Protein AF-A0A6G1YX38-F1 (afdb_monomer)

Sequence (121 aa):
LGRGTLANRQQKLNGMLHKLIRLAEIFNIAVVITNQVQSSPDTFFGDPTKAAGGNILGHSSTYRIYLRKSGENRVAKMMDSPYHPYSDTRFTLNEKGTDDIEEEGSKKTRSNSKRLVDDED

Foldseek 3Di:
DDPVCLVVVLVVVLVVLVVVVVCCVVVVDDDDDDFDWDAQPPDPDDDRTDTPSPVSCVVSDQWDWDWDDDPQKIKTWTPHHPPDDTDIDIWGQDPVGIGRDPDPDDDDDPPDDDDDDDDDD

Secondary structure (DSSP, 8-state):
--GGGHHHHHHHHHHHHHHHHHHHHHHT--------EEE-TT--SS--EEETTHHHHHHH-S-EEEEEEETTEEEEEEEE-SSS-S-EEEEEEETTEEE----TT-----------S----

pLDDT: mean 82.44, std 17.89, range [35.0, 98.12]

Solvent-accessible surface area (backbone atoms only — not comparable to full-atom values): 8027 Å² total; per-residue (Å²): 137,65,75,87,52,47,63,64,51,50,52,55,49,49,59,51,50,55,51,52,52,51,47,26,66,75,67,72,47,92,84,86,84,89,80,60,71,42,80,42,87,88,48,89,73,77,82,38,66,39,72,60,74,55,66,62,55,58,73,75,44,70,65,41,73,48,76,44,82,54,85,86,33,33,35,43,28,42,75,44,47,93,86,56,73,81,45,75,48,70,31,31,71,55,99,92,39,82,42,76,62,84,69,92,70,88,77,80,83,83,78,84,88,82,82,89,85,90,82,89,131

Mean predicted aligned error: 10.59 Å

Structure (mmCIF, N/CA/C/O backbone):
data_AF-A0A6G1YX38-F1
#
_entry.id   AF-A0A6G1YX38-F1
#
loop_
_atom_site.group_PDB
_atom_site.id
_atom_site.type_symbol
_atom_site.label_atom_id
_atom_site.label_alt_id
_atom_site.label_comp_id
_atom_site.label_asym_id
_atom_site.label_entity_id
_atom_site.label_seq_id
_atom_site.pdbx_PDB_ins_code
_atom_site.Cartn_x
_atom_site.Cartn_y
_atom_site.Cartn_z
_atom_site.occupancy
_atom_site.B_iso_or_equiv
_atom_site.auth_seq_id
_atom_site.auth_comp_id
_atom_site.auth_asym_id
_atom_site.auth_atom_id
_atom_site.pdbx_PDB_model_num
ATOM 1 N N . LEU A 1 1 ? 13.717 15.829 -12.987 1.00 52.62 1 LEU A N 1
ATOM 2 C CA . LEU A 1 1 ? 13.808 16.115 -11.533 1.00 52.62 1 LEU A CA 1
ATOM 3 C C . LEU A 1 1 ? 14.784 15.125 -10.900 1.00 52.62 1 LEU A C 1
ATOM 5 O O . LEU A 1 1 ? 14.528 13.932 -10.974 1.00 52.62 1 LEU A O 1
ATOM 9 N N . GLY A 1 2 ? 15.921 15.597 -10.383 1.00 71.19 2 GLY A N 1
ATOM 10 C CA . GLY A 1 2 ? 17.037 14.747 -9.939 1.00 71.19 2 GLY A CA 1
ATOM 11 C C . GLY A 1 2 ? 16.967 14.274 -8.480 1.00 71.19 2 GLY A C 1
ATOM 12 O O . GLY A 1 2 ? 16.035 14.599 -7.747 1.00 71.19 2 GLY A O 1
ATOM 13 N N . ARG A 1 3 ? 18.006 13.545 -8.044 1.00 66.69 3 ARG A N 1
ATOM 14 C CA . ARG A 1 3 ? 18.167 13.014 -6.672 1.00 66.69 3 ARG A CA 1
ATOM 15 C C . ARG A 1 3 ? 18.094 14.094 -5.580 1.00 66.69 3 ARG A C 1
ATOM 17 O O . ARG A 1 3 ? 17.604 13.814 -4.493 1.00 66.69 3 ARG A O 1
ATOM 24 N N . GLY A 1 4 ? 18.503 15.330 -5.878 1.00 77.75 4 GLY A N 1
ATOM 25 C CA . GLY A 1 4 ? 18.529 16.439 -4.913 1.00 77.75 4 GLY A CA 1
ATOM 26 C C . GLY A 1 4 ? 17.163 16.847 -4.342 1.00 77.75 4 GLY A C 1
ATOM 27 O O . GLY A 1 4 ? 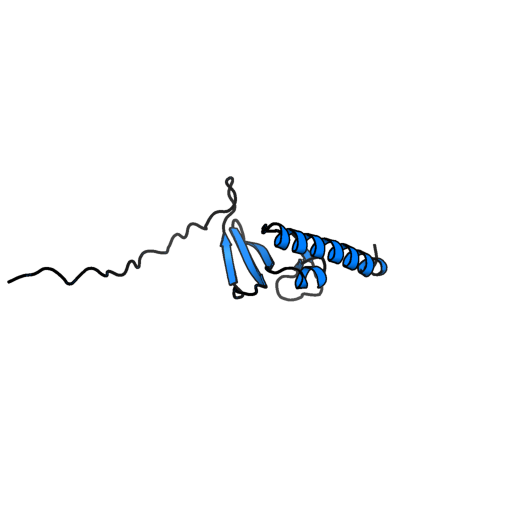17.104 17.384 -3.244 1.00 77.75 4 GLY A O 1
ATOM 28 N N . THR A 1 5 ? 16.050 16.549 -5.025 1.00 84.12 5 THR A N 1
ATOM 29 C CA . THR A 1 5 ? 14.695 16.835 -4.507 1.00 84.12 5 THR A CA 1
ATOM 30 C C . THR A 1 5 ? 14.041 15.633 -3.827 1.00 84.12 5 THR A C 1
ATOM 32 O O . THR A 1 5 ? 12.932 15.752 -3.299 1.00 84.12 5 THR A O 1
ATOM 35 N N . LEU A 1 6 ? 14.710 14.472 -3.811 1.00 83.75 6 LEU A N 1
ATOM 36 C CA . LEU A 1 6 ? 14.168 13.238 -3.245 1.00 83.75 6 LEU A CA 1
ATOM 37 C C . LEU A 1 6 ? 13.936 13.368 -1.740 1.00 83.75 6 LEU A C 1
ATOM 39 O O . LEU A 1 6 ? 12.878 12.968 -1.269 1.00 83.75 6 LEU A O 1
ATOM 43 N N . ALA A 1 7 ? 14.879 13.963 -1.005 1.00 86.56 7 ALA A N 1
ATOM 44 C CA . ALA A 1 7 ?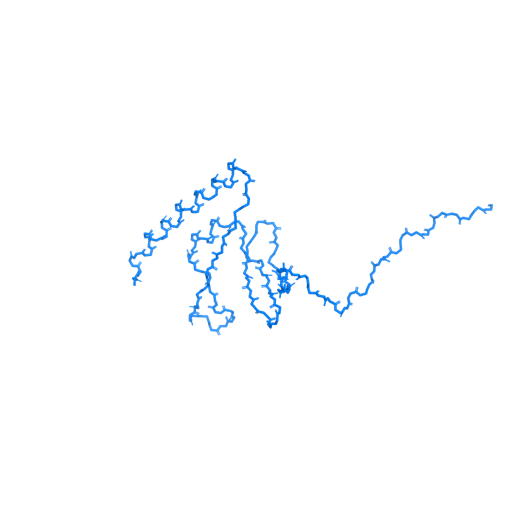 14.759 14.170 0.438 1.00 86.56 7 ALA A CA 1
ATOM 45 C C . ALA A 1 7 ? 13.532 15.027 0.790 1.00 86.56 7 ALA A C 1
ATOM 47 O O . ALA A 1 7 ? 12.692 14.601 1.578 1.00 86.56 7 ALA A O 1
ATOM 48 N N . ASN A 1 8 ? 13.358 16.173 0.123 1.00 90.38 8 ASN A N 1
ATOM 49 C CA . ASN A 1 8 ? 12.205 17.055 0.342 1.00 90.38 8 ASN A CA 1
ATOM 50 C C . ASN A 1 8 ? 10.875 16.369 -0.006 1.00 90.38 8 ASN A C 1
ATOM 52 O O . ASN A 1 8 ? 9.885 16.509 0.713 1.00 90.38 8 ASN A O 1
ATOM 56 N N . ARG A 1 9 ? 10.840 15.581 -1.089 1.00 89.56 9 ARG A N 1
ATOM 57 C CA . ARG A 1 9 ? 9.660 14.777 -1.444 1.00 89.56 9 ARG A CA 1
ATOM 58 C C . ARG A 1 9 ? 9.351 13.721 -0.386 1.00 89.56 9 ARG A C 1
ATOM 60 O O . ARG A 1 9 ? 8.193 13.562 -0.015 1.00 89.56 9 ARG A O 1
ATOM 67 N N . GLN A 1 10 ? 10.378 13.026 0.091 1.00 90.75 10 GLN A N 1
ATOM 68 C CA . GLN A 1 10 ? 10.280 12.004 1.127 1.00 90.75 10 GLN A CA 1
ATOM 69 C C . GLN A 1 10 ? 9.778 12.588 2.455 1.00 90.75 10 GLN A C 1
ATOM 71 O O . GLN A 1 10 ? 8.851 12.042 3.045 1.00 90.75 10 GLN A O 1
ATOM 76 N N . GLN A 1 11 ? 10.285 13.749 2.873 1.00 91.69 11 GLN A N 1
ATOM 77 C CA . GLN A 1 11 ? 9.795 14.455 4.062 1.00 91.69 11 GLN A CA 1
ATOM 78 C C . GLN A 1 11 ? 8.329 14.882 3.926 1.00 91.69 11 GLN A C 1
ATOM 80 O O . GLN A 1 11 ? 7.534 14.674 4.843 1.00 91.69 11 GLN A O 1
ATOM 85 N N . LYS A 1 12 ? 7.940 15.438 2.770 1.00 92.88 12 LYS A N 1
ATOM 86 C CA . LYS A 1 12 ? 6.548 15.839 2.521 1.00 92.88 12 LYS A CA 1
ATOM 87 C C . LYS A 1 12 ? 5.597 14.639 2.529 1.00 92.88 12 LYS A C 1
ATOM 89 O O . LYS A 1 12 ? 4.506 14.737 3.088 1.00 92.88 12 LYS A O 1
ATOM 94 N N . LEU A 1 13 ? 6.018 13.516 1.945 1.00 92.62 13 LEU A N 1
ATOM 95 C CA . LEU A 1 13 ? 5.277 12.256 1.994 1.00 92.62 13 LEU A CA 1
ATOM 96 C C . LEU A 1 13 ? 5.120 11.770 3.439 1.00 92.62 13 LEU A C 1
ATOM 98 O O . LEU A 1 13 ? 4.004 11.476 3.854 1.00 92.62 13 LEU A O 1
ATOM 102 N N . ASN A 1 14 ? 6.202 11.772 4.221 1.00 93.31 14 ASN A N 1
ATOM 103 C CA . ASN A 1 14 ? 6.168 11.358 5.623 1.00 93.31 14 ASN A CA 1
ATOM 104 C C . ASN A 1 14 ? 5.159 12.180 6.441 1.00 93.31 14 ASN A C 1
ATOM 106 O O . ASN A 1 14 ? 4.327 11.632 7.160 1.00 93.31 14 ASN A O 1
ATOM 110 N N . GLY A 1 15 ? 5.166 13.505 6.265 1.00 95.56 15 GLY A N 1
ATOM 111 C CA . GLY A 1 15 ? 4.208 14.389 6.931 1.00 95.56 15 GLY A CA 1
ATOM 112 C C . GLY A 1 15 ? 2.746 14.109 6.559 1.00 95.56 15 GLY A C 1
ATOM 113 O O . GLY A 1 15 ? 1.862 14.284 7.393 1.00 95.56 15 GLY A O 1
ATOM 114 N N . MET A 1 16 ? 2.470 13.661 5.331 1.00 95.25 16 MET A N 1
ATOM 115 C CA . MET A 1 16 ? 1.123 13.259 4.912 1.00 95.25 16 MET A CA 1
ATOM 116 C C . MET A 1 16 ? 0.710 11.926 5.544 1.00 95.25 16 MET A C 1
ATOM 118 O O . MET A 1 16 ? -0.393 11.828 6.076 1.00 95.25 16 MET A O 1
ATOM 122 N N . LEU A 1 17 ? 1.595 10.927 5.533 1.00 95.19 17 LEU A N 1
ATOM 123 C CA . LEU A 1 17 ? 1.318 9.601 6.092 1.00 95.19 17 LEU A CA 1
ATOM 124 C C . LEU A 1 17 ? 1.038 9.668 7.597 1.00 95.19 17 LEU A C 1
ATOM 126 O O . LEU A 1 17 ? 0.052 9.099 8.055 1.00 95.19 17 LEU A O 1
ATOM 130 N N . HIS A 1 18 ? 1.811 10.451 8.354 1.00 95.56 18 HIS A N 1
ATOM 131 C CA . HIS A 1 18 ? 1.543 10.652 9.782 1.00 95.56 18 HIS A CA 1
ATOM 132 C C . HIS A 1 18 ? 0.181 11.301 10.055 1.00 95.56 18 HIS A C 1
ATOM 134 O O . HIS A 1 18 ? -0.477 10.958 11.036 1.00 95.56 18 HIS A O 1
ATOM 140 N N . LYS A 1 19 ? -0.277 12.215 9.190 1.00 96.44 19 LYS A N 1
ATOM 141 C CA . LYS A 1 19 ? -1.627 12.786 9.308 1.00 96.44 19 LYS A CA 1
ATOM 142 C C . LYS A 1 19 ? -2.700 11.732 9.051 1.00 96.44 19 LYS A C 1
ATOM 144 O O . LYS A 1 19 ? -3.675 11.697 9.790 1.00 96.44 19 LYS A O 1
ATOM 149 N N . LEU A 1 20 ? -2.517 10.877 8.044 1.00 96.19 20 LEU A N 1
ATOM 150 C CA . LEU A 1 20 ? -3.456 9.793 7.739 1.00 96.19 20 LEU A CA 1
ATOM 151 C C . LEU A 1 20 ? -3.552 8.779 8.882 1.00 96.19 20 LEU A C 1
ATOM 153 O O . LEU A 1 20 ? -4.660 8.430 9.268 1.00 96.19 20 LEU A O 1
ATOM 157 N N . ILE A 1 21 ? -2.417 8.375 9.462 1.00 95.56 21 ILE A N 1
ATOM 158 C CA . ILE A 1 21 ? -2.381 7.482 10.632 1.00 95.56 21 ILE A CA 1
ATOM 159 C C . ILE A 1 21 ? -3.146 8.113 11.797 1.00 95.56 21 IL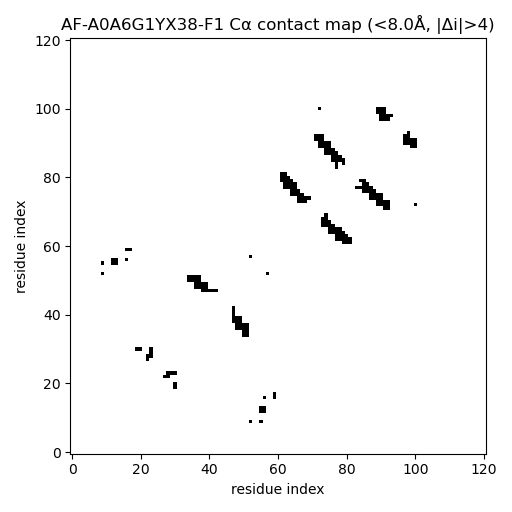E A C 1
ATOM 161 O O . ILE A 1 21 ? -4.052 7.499 12.349 1.00 95.56 21 ILE A O 1
ATOM 165 N N . ARG A 1 22 ? -2.866 9.384 12.104 1.00 96.56 22 ARG A N 1
ATOM 166 C CA . ARG A 1 22 ? -3.567 10.103 13.173 1.00 96.56 22 ARG A CA 1
ATOM 167 C C . ARG A 1 22 ? -5.078 10.193 12.932 1.00 96.56 22 ARG A C 1
ATOM 169 O O . ARG A 1 22 ? -5.849 10.085 13.877 1.00 96.56 22 ARG A O 1
ATOM 176 N N . LEU A 1 23 ? -5.515 10.411 11.690 1.00 96.81 23 LEU A N 1
ATOM 177 C CA . LEU A 1 23 ? -6.942 10.418 11.351 1.00 96.81 23 LEU A CA 1
ATOM 178 C C . LEU A 1 23 ? -7.570 9.030 11.521 1.00 96.81 23 LEU A C 1
ATOM 180 O O . LEU A 1 23 ? -8.664 8.936 12.073 1.00 96.81 23 LEU A O 1
ATOM 184 N N . ALA A 1 24 ? -6.875 7.976 11.086 1.00 96.56 24 ALA A N 1
ATOM 185 C CA . ALA A 1 24 ? -7.319 6.597 11.259 1.00 96.56 24 ALA A CA 1
ATOM 186 C C . ALA A 1 24 ? -7.524 6.256 12.741 1.00 96.56 24 ALA A C 1
ATOM 188 O O . ALA A 1 24 ? -8.559 5.703 13.094 1.00 96.56 24 ALA A O 1
ATOM 189 N N . GLU A 1 25 ? -6.587 6.656 13.605 1.00 95.69 25 GLU A N 1
ATOM 190 C CA . GLU A 1 25 ? -6.644 6.419 15.052 1.00 95.69 25 GLU A CA 1
ATOM 191 C C . GLU A 1 25 ? -7.744 7.234 15.747 1.00 95.69 25 GLU A C 1
ATOM 193 O O . GLU A 1 25 ? -8.495 6.688 16.550 1.00 95.69 25 GLU A O 1
ATOM 198 N N . ILE A 1 26 ? -7.872 8.530 15.437 1.00 98.12 26 ILE A N 1
ATOM 199 C CA . ILE A 1 26 ? -8.854 9.412 16.095 1.00 98.12 26 ILE A CA 1
ATOM 200 C C . ILE A 1 26 ? -10.286 9.027 15.728 1.00 98.12 26 ILE A C 1
ATOM 202 O O . ILE A 1 26 ? -11.165 9.027 16.587 1.00 98.12 26 ILE A O 1
ATOM 206 N N . PHE A 1 27 ? -10.533 8.745 14.450 1.00 97.62 27 PHE A N 1
ATOM 207 C CA . PHE A 1 27 ? -11.882 8.497 13.944 1.00 97.62 27 PHE A CA 1
ATOM 208 C C . PHE A 1 27 ? -12.212 7.010 13.809 1.00 97.62 27 PHE A C 1
ATOM 210 O O . PHE A 1 27 ? -13.330 6.680 13.422 1.00 97.62 27 PHE A O 1
ATOM 217 N N . ASN A 1 28 ? -11.265 6.123 14.129 1.00 96.44 28 ASN A N 1
ATOM 218 C CA . ASN A 1 28 ? -11.387 4.676 13.966 1.00 96.44 28 ASN A CA 1
ATOM 219 C C . ASN A 1 28 ? -11.847 4.278 12.549 1.00 96.44 28 ASN A C 1
ATOM 221 O O . ASN A 1 28 ? -12.800 3.520 12.367 1.00 96.44 28 ASN A O 1
ATOM 225 N N . ILE A 1 29 ? -11.187 4.841 11.533 1.00 96.81 29 ILE A N 1
ATOM 226 C CA . ILE A 1 29 ? -11.494 4.597 10.117 1.00 96.81 29 ILE A CA 1
ATOM 227 C C . ILE A 1 29 ? -10.390 3.793 9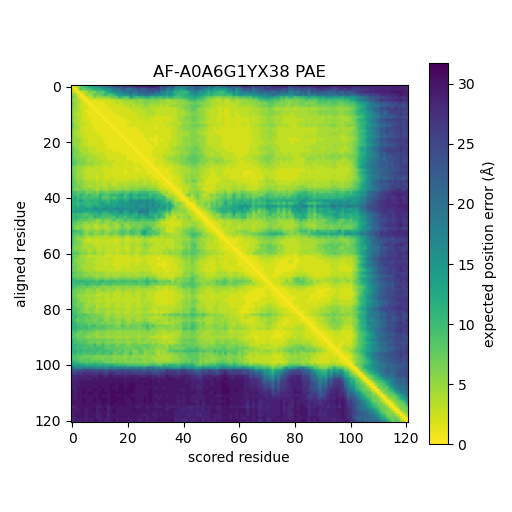.436 1.00 96.81 29 ILE A C 1
ATOM 229 O O . ILE A 1 29 ? -9.208 3.929 9.751 1.00 96.81 29 ILE A O 1
ATOM 233 N N . ALA A 1 30 ? -10.769 2.998 8.436 1.00 95.88 30 ALA A N 1
ATOM 234 C CA . ALA A 1 30 ? -9.812 2.330 7.566 1.00 95.88 30 ALA A CA 1
ATOM 235 C C . ALA A 1 30 ? -9.263 3.310 6.516 1.00 95.88 30 ALA A C 1
ATOM 237 O O . ALA A 1 30 ? -10.024 3.981 5.818 1.00 95.88 30 ALA A O 1
ATOM 238 N N . VAL A 1 31 ? -7.937 3.359 6.372 1.00 96.31 31 VAL A N 1
ATOM 239 C CA . VAL A 1 31 ? -7.259 4.143 5.332 1.00 96.31 31 VAL A CA 1
ATOM 240 C C . VAL A 1 31 ? -6.585 3.190 4.356 1.00 96.31 31 VAL A C 1
ATOM 242 O O . VAL A 1 31 ? -5.709 2.416 4.735 1.00 96.31 31 VAL A O 1
ATOM 245 N N . VAL A 1 32 ? -6.978 3.271 3.086 1.00 95.44 32 VAL A N 1
ATOM 246 C CA . VAL A 1 32 ? -6.395 2.480 1.998 1.00 95.44 32 VAL A CA 1
ATOM 247 C C . VAL A 1 32 ? -5.655 3.417 1.054 1.00 95.44 32 VAL A C 1
ATOM 249 O O . VAL A 1 32 ? -6.210 4.412 0.591 1.00 95.44 32 VAL A O 1
ATOM 252 N N . ILE A 1 33 ? -4.392 3.099 0.768 1.00 94.00 33 ILE A N 1
ATOM 253 C CA . ILE A 1 33 ? -3.536 3.888 -0.120 1.00 94.00 33 ILE A CA 1
ATOM 254 C C . ILE A 1 33 ? -3.138 3.017 -1.305 1.00 94.00 33 ILE A C 1
ATOM 256 O O . ILE A 1 33 ? -2.591 1.928 -1.137 1.00 94.00 33 ILE A O 1
ATOM 260 N N . THR A 1 34 ? -3.367 3.517 -2.516 1.00 94.25 34 THR A N 1
ATOM 261 C CA . THR A 1 34 ? -2.861 2.895 -3.740 1.00 94.25 34 THR A CA 1
ATOM 262 C C . THR A 1 34 ? -1.505 3.477 -4.091 1.00 94.25 34 THR A C 1
ATOM 264 O O . THR A 1 34 ? -1.331 4.698 -4.084 1.00 94.25 34 THR A O 1
ATOM 267 N N . ASN A 1 35 ? -0.563 2.620 -4.462 1.00 92.62 35 ASN A N 1
ATOM 268 C CA . ASN A 1 35 ? 0.755 3.047 -4.895 1.00 92.62 35 ASN A CA 1
ATOM 269 C C . ASN A 1 35 ? 1.080 2.501 -6.283 1.00 92.62 35 ASN A C 1
ATOM 271 O O . ASN A 1 35 ? 0.718 1.376 -6.622 1.00 92.62 35 ASN A O 1
ATOM 275 N N . GLN A 1 36 ? 1.785 3.306 -7.072 1.00 90.81 36 GLN A N 1
ATOM 276 C CA . GLN A 1 36 ? 2.286 2.884 -8.373 1.00 90.81 36 GLN A CA 1
ATOM 277 C C . GLN A 1 36 ? 3.588 2.095 -8.209 1.00 90.81 36 GLN A C 1
ATOM 279 O O . GLN A 1 36 ? 4.344 2.289 -7.251 1.00 90.81 36 GLN A O 1
ATOM 284 N N . VAL A 1 37 ? 3.861 1.219 -9.172 1.00 90.19 37 VAL A N 1
ATOM 285 C CA . VAL A 1 37 ? 5.121 0.479 -9.256 1.00 90.19 37 VAL A CA 1
ATOM 286 C C . VAL A 1 37 ? 6.003 1.038 -10.364 1.00 90.19 37 VAL A C 1
ATOM 288 O O . VAL A 1 37 ? 5.517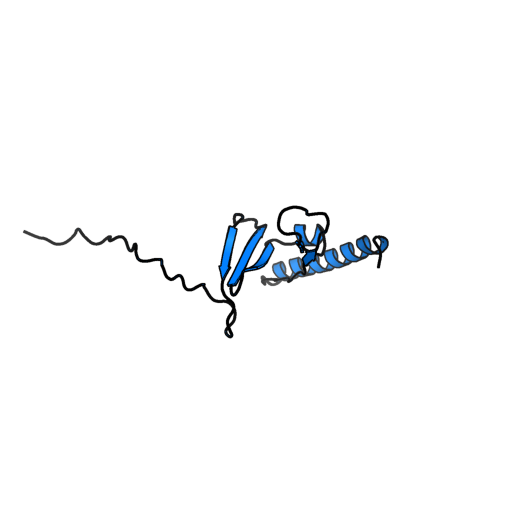 1.585 -11.353 1.00 90.19 37 VAL A O 1
ATOM 291 N N . GLN A 1 38 ? 7.311 0.913 -10.184 1.00 87.44 38 GLN A N 1
ATOM 292 C CA . GLN A 1 38 ? 8.328 1.311 -11.149 1.00 87.44 38 GLN A CA 1
ATOM 293 C C . GLN A 1 38 ? 9.203 0.109 -11.495 1.00 87.44 38 GLN A C 1
ATOM 295 O O . GLN A 1 38 ? 9.494 -0.719 -10.631 1.00 87.44 38 GLN A O 1
ATOM 300 N N . SER A 1 39 ? 9.642 0.026 -12.747 1.00 83.94 39 SER A N 1
ATOM 301 C CA . SER A 1 39 ? 10.578 -1.008 -13.186 1.00 83.94 39 SER A CA 1
ATOM 302 C C . SER A 1 39 ? 11.971 -0.736 -12.616 1.00 83.94 39 SER A C 1
ATOM 304 O O . SER A 1 39 ? 12.515 0.356 -12.776 1.00 83.94 39 SER A O 1
ATOM 306 N N . SER A 1 40 ? 12.553 -1.735 -11.961 1.00 79.50 40 SER A N 1
ATOM 307 C CA . SER A 1 40 ? 13.919 -1.736 -11.450 1.00 79.50 40 SER A CA 1
ATOM 308 C C . SER A 1 40 ? 14.807 -2.508 -12.432 1.00 79.50 40 SER A C 1
ATOM 310 O O . SER A 1 40 ? 14.781 -3.738 -12.408 1.00 79.50 40 SER A O 1
ATOM 312 N N . PRO A 1 41 ? 15.617 -1.832 -13.269 1.00 75.94 41 PRO A N 1
ATOM 313 C CA . PRO A 1 41 ? 16.458 -2.505 -14.266 1.00 75.94 41 PRO A CA 1
ATOM 314 C C . PRO A 1 41 ? 17.525 -3.415 -13.636 1.00 75.94 41 PRO A C 1
ATOM 316 O O . PRO A 1 41 ? 18.000 -4.338 -14.282 1.00 75.94 41 PRO A O 1
ATOM 319 N N . ASP A 1 42 ? 17.849 -3.203 -12.358 1.00 78.19 42 ASP A N 1
ATOM 320 C CA . ASP A 1 42 ? 18.849 -3.983 -11.617 1.00 78.19 42 ASP A CA 1
ATOM 321 C C . ASP A 1 42 ? 18.390 -5.412 -11.252 1.00 78.19 42 ASP A C 1
ATOM 323 O O . ASP A 1 42 ? 19.151 -6.181 -10.669 1.00 78.19 42 ASP A O 1
ATOM 327 N N . THR A 1 43 ? 17.128 -5.770 -11.517 1.00 76.94 43 THR A N 1
ATOM 328 C CA . THR A 1 43 ? 16.568 -7.087 -11.166 1.00 76.94 43 THR A CA 1
ATOM 329 C C . THR A 1 43 ? 16.623 -8.015 -12.376 1.00 76.94 43 THR A C 1
ATOM 331 O O . THR A 1 43 ? 15.756 -7.964 -13.242 1.00 76.94 43 THR A O 1
ATOM 334 N N . PHE A 1 44 ? 17.652 -8.866 -12.432 1.00 69.12 44 PHE A N 1
ATOM 335 C CA . PHE A 1 44 ? 17.852 -9.833 -13.524 1.00 69.12 44 PHE A CA 1
ATOM 336 C C . PHE A 1 44 ? 17.000 -11.106 -13.390 1.00 69.12 44 PHE A C 1
ATOM 338 O O . PHE A 1 44 ? 16.759 -11.787 -14.382 1.00 69.12 44 PHE A O 1
ATOM 345 N N . PHE A 1 45 ? 16.523 -11.420 -12.179 1.00 72.94 45 PHE A N 1
ATOM 346 C CA . PHE A 1 45 ? 15.675 -12.579 -11.894 1.00 72.94 45 PHE A CA 1
ATOM 347 C C . PHE A 1 45 ? 14.511 -12.182 -10.982 1.00 72.94 45 PHE A C 1
ATOM 349 O O . PHE A 1 45 ? 14.713 -11.493 -9.982 1.00 72.94 45 PHE A O 1
ATOM 356 N N . GLY A 1 46 ? 13.305 -12.659 -11.301 1.00 77.75 46 GLY A N 1
ATOM 357 C CA . GLY A 1 46 ? 12.082 -12.370 -10.547 1.00 77.75 46 GLY A CA 1
ATOM 358 C C . GLY A 1 46 ? 11.269 -11.204 -11.115 1.00 77.75 46 GLY A C 1
ATOM 359 O O . GLY A 1 46 ? 11.475 -10.782 -12.250 1.00 77.75 46 GLY A O 1
ATOM 360 N N . ASP A 1 47 ? 10.302 -10.719 -10.335 1.00 77.44 47 ASP A N 1
ATOM 361 C CA . ASP A 1 47 ? 9.470 -9.576 -10.722 1.00 77.44 47 ASP A CA 1
ATOM 362 C C . ASP A 1 47 ? 10.312 -8.285 -10.670 1.00 77.44 47 ASP A C 1
ATOM 364 O O . ASP A 1 47 ? 10.788 -7.920 -9.591 1.00 77.44 47 ASP A O 1
ATOM 368 N N . PRO A 1 48 ? 10.521 -7.586 -11.802 1.00 81.62 48 PRO A N 1
ATOM 369 C CA . PRO A 1 48 ? 11.360 -6.395 -11.844 1.00 81.62 48 PRO A CA 1
ATOM 370 C C . PRO A 1 48 ? 10.659 -5.155 -11.276 1.00 81.62 48 PRO A C 1
ATOM 372 O O . PRO A 1 48 ? 11.226 -4.063 -11.309 1.00 81.62 48 PRO A O 1
ATOM 375 N N . THR A 1 49 ? 9.420 -5.262 -10.801 1.00 85.19 49 THR A N 1
ATOM 376 C CA . THR A 1 49 ? 8.669 -4.116 -10.293 1.00 85.19 49 THR A CA 1
ATOM 377 C C . THR A 1 49 ? 8.978 -3.834 -8.822 1.00 85.19 49 THR A C 1
ATOM 379 O O . THR A 1 49 ? 9.103 -4.723 -7.981 1.00 85.19 49 THR A O 1
ATOM 382 N N . LYS A 1 50 ? 9.100 -2.547 -8.488 1.00 84.19 50 LYS A N 1
ATOM 383 C CA . LYS A 1 50 ? 9.252 -2.062 -7.113 1.00 84.19 50 LYS A CA 1
ATOM 384 C C . LYS A 1 50 ? 8.210 -0.998 -6.811 1.00 84.19 50 LYS A C 1
ATOM 386 O O . LYS A 1 50 ? 7.909 -0.153 -7.651 1.00 84.19 50 LYS A O 1
ATOM 391 N N . ALA A 1 51 ? 7.681 -1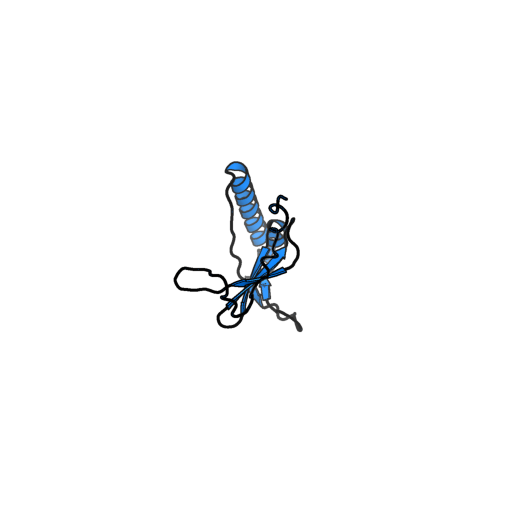.015 -5.592 1.00 85.62 51 ALA A N 1
ATOM 392 C CA . ALA A 1 51 ? 6.771 0.018 -5.112 1.00 85.62 51 ALA A CA 1
ATOM 393 C C . ALA A 1 51 ? 7.466 1.394 -5.091 1.00 85.62 51 ALA A C 1
ATOM 395 O O . ALA A 1 51 ? 8.589 1.526 -4.597 1.00 85.62 51 ALA A O 1
ATOM 396 N N . ALA A 1 52 ? 6.799 2.430 -5.603 1.00 85.19 52 ALA A N 1
ATOM 397 C CA . ALA A 1 52 ? 7.305 3.798 -5.538 1.00 85.19 52 ALA A CA 1
ATOM 398 C C . ALA A 1 52 ? 7.266 4.348 -4.095 1.00 85.19 52 ALA A C 1
ATOM 400 O O . ALA A 1 52 ? 6.525 3.863 -3.247 1.00 85.19 52 ALA A O 1
ATOM 401 N N . GLY A 1 53 ? 8.047 5.389 -3.796 1.00 77.94 53 GLY A N 1
ATOM 402 C CA . GLY A 1 53 ? 8.000 6.068 -2.488 1.00 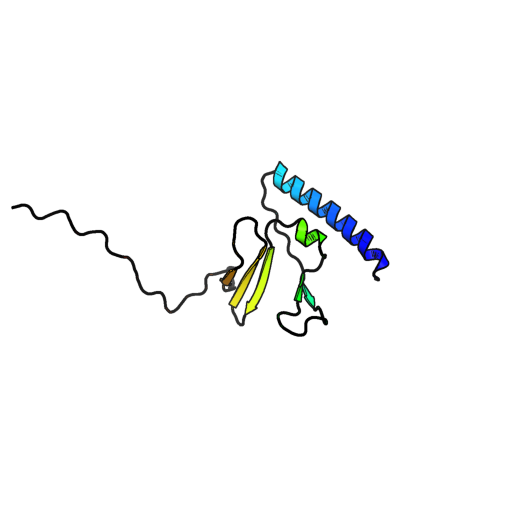77.94 53 GLY A CA 1
ATOM 403 C C . GLY A 1 53 ? 9.014 5.582 -1.446 1.00 77.94 53 GLY A C 1
ATOM 404 O O . GLY A 1 53 ? 9.131 6.205 -0.392 1.00 77.94 53 GLY A O 1
ATOM 405 N N . GLY A 1 54 ? 9.804 4.552 -1.763 1.00 83.12 54 GLY A N 1
ATOM 406 C CA . GLY A 1 54 ? 10.945 4.124 -0.949 1.00 83.12 54 GLY A CA 1
ATOM 407 C C . GLY A 1 54 ? 10.561 3.618 0.446 1.00 83.12 54 GLY A C 1
ATOM 408 O O . GLY A 1 54 ? 9.435 3.182 0.685 1.00 83.12 54 GLY A O 1
ATOM 409 N N . ASN A 1 55 ? 11.515 3.679 1.377 1.00 85.12 55 ASN A N 1
ATOM 410 C CA . ASN A 1 55 ? 11.372 3.079 2.709 1.00 85.12 55 ASN A CA 1
ATOM 411 C C . ASN A 1 55 ? 10.306 3.760 3.575 1.00 85.12 55 ASN A C 1
ATOM 413 O O . ASN A 1 55 ? 9.722 3.105 4.430 1.00 85.12 55 ASN A O 1
ATOM 417 N N . ILE A 1 56 ? 10.022 5.046 3.343 1.00 89.88 56 ILE A N 1
ATOM 418 C CA . ILE A 1 56 ? 9.042 5.802 4.137 1.00 89.88 56 ILE A CA 1
ATOM 419 C C . ILE A 1 56 ? 7.657 5.179 4.013 1.00 89.88 56 ILE A C 1
ATOM 421 O O . ILE A 1 56 ? 7.041 4.837 5.016 1.00 89.88 56 ILE A O 1
ATOM 425 N N . LEU A 1 57 ? 7.192 4.959 2.780 1.00 87.31 57 LEU A N 1
ATOM 426 C CA . LEU A 1 57 ? 5.896 4.323 2.569 1.00 87.31 57 LEU A CA 1
ATOM 427 C C . LEU A 1 57 ? 5.897 2.872 3.073 1.00 87.31 57 LEU A C 1
ATOM 429 O O . LEU A 1 57 ? 4.889 2.409 3.596 1.00 87.31 57 LEU A O 1
ATOM 433 N N . GLY A 1 58 ? 7.031 2.175 2.945 1.00 86.31 58 GLY A N 1
ATOM 434 C CA . GLY A 1 58 ? 7.203 0.819 3.461 1.00 86.31 58 GLY A CA 1
ATOM 435 C C . GLY A 1 58 ? 7.002 0.720 4.973 1.00 86.31 58 GLY A C 1
ATOM 436 O O . GLY A 1 58 ? 6.238 -0.127 5.411 1.00 86.31 58 GLY A O 1
ATOM 437 N N . HIS A 1 59 ? 7.639 1.594 5.754 1.00 87.19 59 HIS A N 1
ATOM 438 C CA . HIS A 1 59 ? 7.570 1.559 7.218 1.00 87.19 59 HIS A CA 1
ATOM 439 C C . HIS A 1 59 ? 6.270 2.113 7.798 1.00 87.19 59 HIS A C 1
ATOM 441 O O . HIS A 1 59 ? 5.842 1.662 8.854 1.00 87.19 59 HIS A O 1
ATOM 447 N N . SER A 1 60 ? 5.643 3.093 7.145 1.00 89.62 60 SER A N 1
ATOM 448 C CA . SER A 1 60 ? 4.392 3.676 7.647 1.00 89.62 60 SER A CA 1
ATOM 449 C C . SER A 1 60 ? 3.150 2.834 7.335 1.00 89.62 60 SER A C 1
ATOM 451 O O . SER A 1 60 ? 2.078 3.143 7.846 1.00 89.62 60 SER A O 1
ATOM 453 N N . SER A 1 61 ? 3.256 1.813 6.478 1.00 90.44 61 SER A N 1
ATOM 454 C CA . SER A 1 61 ? 2.116 0.984 6.071 1.00 90.44 61 SER A CA 1
ATOM 455 C C . SER A 1 61 ? 2.001 -0.263 6.945 1.00 90.44 61 SER A C 1
ATOM 457 O O . SER A 1 61 ? 2.932 -1.058 6.997 1.00 90.44 61 SER A O 1
ATOM 459 N N . THR A 1 62 ? 0.839 -0.484 7.561 1.00 93.81 62 THR A N 1
ATOM 460 C CA . THR A 1 62 ? 0.584 -1.673 8.398 1.00 93.81 62 THR A CA 1
ATOM 461 C C . THR A 1 62 ? 0.378 -2.947 7.576 1.00 93.81 62 THR A C 1
ATOM 463 O O . THR A 1 62 ? 0.806 -4.024 7.974 1.00 93.81 62 THR A O 1
ATOM 466 N N . TYR A 1 63 ? -0.288 -2.834 6.427 1.00 94.44 63 TYR A N 1
ATOM 467 C CA . TYR A 1 63 ? -0.523 -3.942 5.504 1.00 94.44 63 TYR A CA 1
ATOM 468 C C . TYR A 1 63 ? -0.082 -3.528 4.110 1.00 94.44 63 TYR A C 1
ATOM 470 O O . TYR A 1 63 ? -0.415 -2.433 3.648 1.00 94.44 63 TYR A O 1
ATOM 478 N N . ARG A 1 64 ? 0.647 -4.408 3.421 1.00 94.25 64 ARG A N 1
ATOM 479 C CA . ARG A 1 64 ? 1.070 -4.175 2.037 1.00 94.25 64 ARG A CA 1
ATOM 480 C C . ARG A 1 64 ? 0.669 -5.353 1.172 1.00 94.25 64 ARG A C 1
ATOM 482 O O . ARG A 1 64 ? 1.203 -6.449 1.312 1.00 94.25 64 ARG A O 1
ATOM 489 N N . ILE A 1 65 ? -0.251 -5.095 0.250 1.00 94.38 65 ILE A N 1
ATOM 490 C CA . ILE A 1 65 ? -0.734 -6.078 -0.716 1.00 94.38 65 ILE A CA 1
ATOM 491 C C . ILE A 1 65 ? -0.207 -5.687 -2.091 1.00 94.38 65 ILE A C 1
ATOM 493 O O . ILE A 1 65 ? -0.435 -4.574 -2.565 1.00 94.38 65 ILE A O 1
ATOM 497 N N . TYR A 1 66 ? 0.503 -6.607 -2.734 1.00 93.56 66 TYR A N 1
ATOM 498 C CA . TYR A 1 66 ? 0.966 -6.440 -4.100 1.00 93.56 66 TYR A CA 1
ATOM 499 C C . TYR A 1 66 ? 0.006 -7.136 -5.066 1.00 93.56 66 TYR A C 1
ATOM 501 O O . TYR A 1 66 ? -0.196 -8.347 -4.997 1.00 93.56 66 TYR A O 1
ATOM 509 N N . LEU A 1 67 ? -0.604 -6.350 -5.952 1.00 93.62 67 LEU A N 1
ATOM 510 C CA . LEU A 1 67 ? -1.563 -6.824 -6.943 1.00 93.62 67 LEU A CA 1
ATOM 511 C C . LEU A 1 67 ? -0.869 -6.988 -8.294 1.00 93.62 67 LEU A C 1
ATOM 513 O O . LEU A 1 67 ? -0.332 -6.021 -8.836 1.00 93.62 67 LEU A O 1
ATOM 517 N N . ARG A 1 68 ? -0.937 -8.190 -8.871 1.00 91.31 68 ARG A N 1
ATOM 518 C CA . ARG A 1 68 ? -0.430 -8.471 -10.221 1.00 91.31 68 ARG A CA 1
ATOM 519 C C . ARG A 1 68 ? -1.504 -9.088 -11.109 1.00 91.31 68 ARG A C 1
ATOM 521 O O . ARG A 1 68 ? -2.380 -9.822 -10.649 1.00 91.31 68 ARG A O 1
ATOM 528 N N . LYS A 1 69 ? -1.418 -8.808 -12.409 1.00 91.00 69 LYS A N 1
ATOM 529 C CA . LYS A 1 69 ? -2.236 -9.488 -13.421 1.00 91.00 69 LYS A CA 1
ATOM 530 C C . LYS A 1 69 ? -1.708 -10.907 -13.648 1.00 91.00 69 LYS A C 1
ATOM 532 O O . LYS A 1 69 ? -0.499 -11.127 -13.631 1.00 91.00 69 LYS A O 1
ATOM 537 N N . SER A 1 70 ? -2.615 -11.858 -13.855 1.00 90.12 70 SER A N 1
ATOM 538 C CA . SER A 1 70 ? -2.294 -13.254 -14.161 1.00 90.12 70 SER A CA 1
ATOM 539 C C . SER A 1 70 ? -3.304 -13.795 -15.174 1.00 90.12 70 SER A C 1
ATOM 541 O O . SER A 1 70 ? -4.268 -14.458 -14.798 1.00 90.12 70 SER A O 1
ATOM 543 N N . GLY A 1 71 ? -3.097 -13.474 -16.455 1.00 88.81 71 GLY A N 1
ATOM 544 C CA . GLY A 1 71 ? -4.091 -13.724 -17.503 1.00 88.81 71 GLY A CA 1
ATOM 545 C C . GLY A 1 71 ? -5.355 -12.896 -17.263 1.00 88.81 71 GLY A C 1
ATOM 546 O O . GLY A 1 71 ? -5.269 -11.695 -16.994 1.00 88.81 71 GLY A O 1
ATOM 547 N N . GLU A 1 72 ? -6.515 -13.547 -17.315 1.00 88.19 72 GLU A N 1
ATOM 548 C CA . GLU A 1 72 ? -7.812 -12.927 -17.005 1.00 88.19 72 GLU A CA 1
ATOM 549 C C . GLU A 1 72 ? -7.960 -12.622 -15.507 1.00 88.19 72 GLU A C 1
ATOM 551 O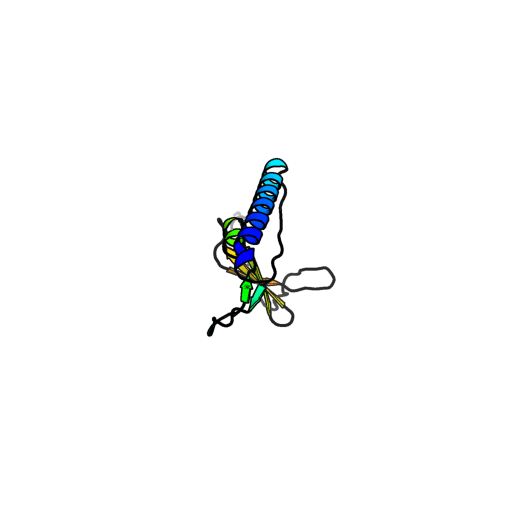 O . GLU A 1 72 ? -8.497 -11.578 -15.132 1.00 88.19 72 GLU A O 1
ATOM 556 N N . ASN A 1 73 ? -7.345 -13.447 -14.658 1.00 92.88 73 ASN A N 1
ATOM 557 C CA . ASN A 1 73 ? -7.383 -13.322 -13.206 1.00 92.88 73 ASN A CA 1
ATOM 558 C C . ASN A 1 73 ? -6.384 -12.284 -12.658 1.00 92.88 73 ASN A C 1
ATOM 560 O O . ASN A 1 73 ? -5.529 -11.708 -13.352 1.00 92.88 73 ASN A O 1
ATOM 564 N N . ARG A 1 74 ? -6.492 -12.026 -11.359 1.00 94.44 74 ARG A N 1
ATOM 565 C CA . ARG A 1 74 ? -5.601 -11.189 -10.557 1.00 94.44 74 ARG A CA 1
ATOM 566 C C . ARG A 1 74 ? -5.053 -12.005 -9.397 1.00 94.44 74 ARG A C 1
ATOM 568 O O . ARG A 1 74 ? -5.682 -12.941 -8.918 1.00 94.44 74 ARG A O 1
ATOM 575 N N . VAL A 1 75 ? -3.851 -11.654 -8.963 1.00 94.44 75 VAL A N 1
ATOM 576 C CA . VAL A 1 75 ? -3.198 -12.261 -7.804 1.00 94.44 75 VAL A CA 1
ATOM 577 C C . VAL A 1 75 ? -2.902 -11.144 -6.818 1.00 94.44 75 VAL A C 1
ATOM 579 O O . VAL A 1 75 ? -2.218 -10.181 -7.173 1.00 94.44 75 VAL A O 1
ATOM 582 N N . ALA A 1 76 ? -3.411 -11.277 -5.599 1.00 95.38 76 ALA A N 1
ATOM 583 C CA . ALA A 1 76 ? -3.064 -10.448 -4.458 1.00 95.38 76 ALA A CA 1
ATOM 584 C C . ALA A 1 76 ? -2.036 -11.185 -3.609 1.00 95.38 76 ALA A C 1
ATOM 586 O O . ALA A 1 76 ? -2.281 -12.300 -3.164 1.00 95.38 76 ALA A O 1
ATOM 587 N N . LYS A 1 77 ? -0.882 -10.564 -3.388 1.00 93.81 77 LYS A N 1
ATOM 588 C CA . LYS A 1 77 ? 0.195 -11.124 -2.580 1.00 93.81 77 LYS A CA 1
ATOM 589 C C . LYS A 1 77 ? 0.385 -10.298 -1.320 1.00 93.81 77 LYS A C 1
ATOM 591 O O . LYS A 1 77 ? 0.651 -9.100 -1.417 1.00 93.81 77 LYS A O 1
ATOM 596 N N . MET A 1 78 ? 0.270 -10.925 -0.155 1.00 94.81 78 MET A N 1
ATOM 597 C CA . MET A 1 78 ? 0.590 -10.293 1.120 1.00 94.81 78 MET A CA 1
ATOM 598 C C . MET A 1 78 ? 2.107 -10.126 1.215 1.00 94.81 78 MET A C 1
ATOM 600 O O . MET A 1 78 ? 2.830 -11.108 1.344 1.00 94.81 78 MET A O 1
ATOM 604 N N . MET A 1 79 ? 2.591 -8.890 1.107 1.00 91.00 79 MET A N 1
ATOM 605 C CA . MET A 1 79 ? 4.019 -8.573 1.187 1.00 91.00 79 MET A CA 1
ATOM 606 C C . MET A 1 79 ? 4.459 -8.275 2.616 1.00 91.00 79 MET A C 1
ATOM 608 O O . MET A 1 79 ? 5.607 -8.539 2.959 1.00 91.00 79 MET A O 1
ATOM 612 N N . ASP A 1 80 ? 3.569 -7.687 3.414 1.00 91.88 80 ASP A N 1
ATOM 613 C CA . ASP A 1 80 ? 3.855 -7.266 4.781 1.00 91.88 80 ASP A CA 1
ATOM 614 C C . ASP A 1 80 ? 2.564 -7.194 5.596 1.00 91.88 80 ASP A C 1
ATOM 616 O O . ASP A 1 80 ? 1.556 -6.661 5.118 1.00 91.88 80 ASP A O 1
ATOM 620 N N . SER A 1 81 ? 2.600 -7.743 6.805 1.00 93.50 81 SER A N 1
ATOM 621 C CA . SER A 1 81 ? 1.497 -7.729 7.760 1.00 93.50 81 SER A CA 1
ATOM 622 C C . SER A 1 81 ? 2.011 -8.077 9.160 1.00 93.50 81 SER A C 1
ATOM 624 O O . SER A 1 81 ? 2.848 -8.969 9.288 1.00 93.50 81 SER A O 1
ATOM 626 N N . PRO A 1 82 ? 1.466 -7.462 10.224 1.00 93.56 82 PRO A N 1
ATOM 627 C CA . PRO A 1 82 ? 1.765 -7.866 11.596 1.00 93.56 82 PRO A CA 1
ATOM 628 C C . PRO A 1 82 ? 1.164 -9.226 11.988 1.00 93.56 82 PRO A C 1
ATOM 630 O O . PRO A 1 82 ? 1.660 -9.853 12.919 1.00 93.56 82 PRO A O 1
ATOM 633 N N . TYR A 1 83 ? 0.099 -9.679 11.314 1.00 92.50 83 TYR A N 1
ATOM 634 C CA . TYR A 1 83 ? -0.681 -10.855 11.738 1.00 92.50 83 TYR A CA 1
ATOM 635 C C . TYR A 1 83 ? -0.804 -11.954 10.680 1.00 92.50 83 TYR A C 1
ATOM 637 O O . TYR A 1 83 ? -1.179 -13.073 11.020 1.00 92.50 83 TYR A O 1
ATOM 645 N N . HIS A 1 84 ? -0.516 -11.660 9.410 1.00 92.62 84 HIS A N 1
ATOM 646 C CA . HIS A 1 84 ? -0.714 -12.608 8.315 1.00 92.62 84 HIS A CA 1
ATOM 647 C C . HIS A 1 84 ? 0.622 -13.021 7.698 1.00 92.62 84 HIS A C 1
ATOM 649 O O . HIS A 1 84 ? 1.469 -12.161 7.445 1.00 92.62 84 HIS A O 1
ATOM 655 N N . PRO A 1 85 ? 0.816 -14.318 7.407 1.00 93.31 85 PRO A N 1
ATOM 656 C CA . PRO A 1 85 ? 2.009 -14.774 6.721 1.00 93.31 85 PRO A CA 1
ATOM 657 C C . PRO A 1 85 ? 2.010 -14.323 5.259 1.00 93.31 85 PRO A C 1
ATOM 659 O O . PRO A 1 85 ? 0.972 -14.037 4.649 1.00 93.31 85 PRO A O 1
ATOM 662 N N . TYR A 1 86 ? 3.206 -14.337 4.676 1.00 91.62 86 TYR A N 1
ATOM 663 C CA . TYR A 1 86 ? 3.393 -14.154 3.246 1.00 91.62 86 TYR A CA 1
ATOM 664 C C . TYR A 1 86 ? 2.615 -15.223 2.470 1.00 91.62 86 TYR A C 1
ATOM 666 O O . TYR A 1 86 ? 2.901 -16.415 2.578 1.00 91.62 86 TYR A O 1
ATOM 674 N N . SER A 1 87 ? 1.617 -14.795 1.705 1.00 93.44 87 SER A N 1
ATOM 675 C CA . SER A 1 87 ? 0.685 -15.667 0.987 1.00 93.44 87 SER A CA 1
ATOM 676 C C . SER A 1 87 ? 0.174 -14.977 -0.273 1.00 93.44 87 SER A C 1
ATOM 678 O O . SER A 1 87 ? 0.221 -13.747 -0.381 1.00 93.44 87 SER A O 1
ATOM 680 N N . ASP A 1 88 ? -0.277 -15.761 -1.247 1.00 93.50 88 ASP A N 1
ATOM 681 C CA . ASP A 1 88 ? -0.945 -15.267 -2.440 1.00 93.50 88 ASP A CA 1
ATOM 682 C C . ASP A 1 88 ? -2.358 -15.839 -2.581 1.00 93.50 88 ASP A C 1
ATOM 684 O O . ASP A 1 88 ? -2.608 -17.020 -2.371 1.00 93.50 88 ASP A O 1
ATOM 688 N N . THR A 1 89 ? -3.283 -14.969 -2.972 1.00 94.00 89 THR A N 1
ATOM 689 C CA . THR A 1 89 ? -4.679 -15.306 -3.245 1.00 94.00 89 THR A CA 1
ATOM 690 C C . THR A 1 89 ? -5.015 -14.853 -4.652 1.00 94.00 89 THR A C 1
ATOM 692 O O . THR A 1 89 ? -4.581 -13.787 -5.103 1.00 94.00 89 THR A O 1
ATOM 695 N N . ARG A 1 90 ? -5.781 -15.666 -5.371 1.00 94.31 90 ARG A N 1
ATOM 696 C CA . ARG A 1 90 ? -6.236 -15.344 -6.719 1.00 94.31 90 ARG A CA 1
ATOM 697 C C . ARG A 1 90 ? -7.700 -14.924 -6.685 1.00 94.31 90 ARG A C 1
ATOM 699 O O . ARG A 1 90 ? -8.476 -15.500 -5.939 1.00 94.31 90 ARG A O 1
ATOM 706 N N . PHE A 1 91 ? -8.045 -13.934 -7.493 1.00 94.81 91 PHE A N 1
ATOM 707 C CA . PHE A 1 91 ? -9.407 -13.427 -7.636 1.00 94.81 91 PHE A CA 1
ATOM 708 C C . PHE A 1 91 ? -9.639 -12.993 -9.083 1.00 94.81 91 PHE A C 1
ATOM 710 O O . PHE A 1 91 ? -8.679 -12.739 -9.820 1.00 94.81 91 PHE A O 1
ATOM 717 N N . THR A 1 92 ? -10.896 -12.898 -9.499 1.00 94.75 92 THR A N 1
ATOM 718 C CA . THR A 1 92 ? -11.259 -12.379 -10.819 1.00 94.75 92 THR A CA 1
ATOM 719 C C . THR A 1 92 ? -11.836 -10.970 -10.713 1.00 94.75 92 THR A C 1
ATOM 721 O O . THR A 1 92 ? -12.223 -10.510 -9.638 1.00 94.75 92 THR A O 1
ATOM 724 N N . LEU A 1 93 ? -11.830 -10.245 -11.830 1.00 92.56 93 LEU A N 1
ATOM 725 C CA . LEU A 1 93 ? -12.437 -8.923 -11.932 1.00 92.56 93 LEU A CA 1
ATOM 726 C C . LEU A 1 93 ? -13.537 -8.977 -12.992 1.00 92.56 93 LEU A C 1
ATOM 728 O O . LEU A 1 93 ? -13.247 -9.235 -14.159 1.00 92.56 93 LEU A O 1
ATOM 732 N N . ASN A 1 94 ? -14.772 -8.709 -12.586 1.00 91.06 94 ASN A N 1
ATOM 733 C CA . ASN A 1 94 ? -15.949 -8.664 -13.445 1.00 91.06 94 ASN A CA 1
ATOM 734 C C . ASN A 1 94 ? -16.606 -7.272 -13.390 1.00 91.06 94 ASN A C 1
ATOM 736 O O . ASN A 1 94 ? -16.117 -6.358 -12.724 1.00 91.06 94 ASN A O 1
ATOM 740 N N . GLU A 1 95 ? -17.724 -7.089 -14.095 1.00 92.38 95 GLU A N 1
ATOM 741 C CA . GLU A 1 95 ? -18.451 -5.808 -14.123 1.00 92.38 95 GLU A CA 1
ATOM 742 C C . GLU A 1 95 ? -18.980 -5.373 -12.745 1.00 92.38 95 GLU A C 1
ATOM 744 O O . GLU A 1 95 ? -19.194 -4.185 -12.514 1.00 92.38 95 GLU A O 1
ATOM 749 N N . LYS A 1 96 ? -19.159 -6.318 -11.812 1.00 92.12 96 LYS A N 1
ATOM 750 C CA . LYS A 1 96 ? -19.596 -6.046 -10.435 1.00 92.12 96 LYS A CA 1
ATOM 751 C C . LYS A 1 96 ? -18.434 -5.681 -9.505 1.00 92.12 96 LYS A C 1
ATOM 753 O O . LYS A 1 96 ? -18.681 -5.197 -8.403 1.00 92.12 96 LYS A O 1
ATOM 758 N N . GLY A 1 97 ? -17.186 -5.888 -9.929 1.00 92.12 97 GLY A N 1
ATOM 759 C CA . GLY A 1 97 ? -15.987 -5.639 -9.135 1.00 92.12 97 GLY A CA 1
ATOM 760 C C . GLY A 1 97 ? -15.119 -6.886 -9.003 1.00 92.12 97 GLY A C 1
ATOM 761 O O . GLY A 1 97 ? -14.751 -7.499 -10.001 1.00 92.12 97 GLY A O 1
ATOM 762 N N . THR A 1 98 ? -14.719 -7.217 -7.775 1.00 92.62 98 THR A N 1
ATOM 763 C CA . THR A 1 98 ? -13.892 -8.394 -7.473 1.00 92.62 98 THR A CA 1
ATOM 764 C C . THR A 1 98 ? -14.762 -9.588 -7.126 1.00 92.62 98 THR A C 1
ATOM 766 O O . THR A 1 98 ? -15.676 -9.443 -6.317 1.00 92.62 98 THR A O 1
ATOM 769 N N . ASP A 1 99 ? -14.430 -10.751 -7.673 1.00 93.44 99 ASP A N 1
ATOM 770 C CA . ASP A 1 99 ? -15.140 -12.001 -7.408 1.00 93.44 99 ASP A CA 1
ATOM 771 C C . ASP A 1 99 ? -14.158 -13.142 -7.138 1.00 93.44 99 ASP A C 1
ATOM 773 O O . ASP A 1 99 ? -12.973 -13.068 -7.503 1.00 93.44 99 ASP A O 1
ATOM 777 N N . ASP A 1 100 ? -14.661 -14.197 -6.512 1.00 92.25 100 ASP A N 1
ATOM 778 C CA . ASP A 1 100 ? -13.896 -15.420 -6.312 1.00 92.25 100 ASP A CA 1
ATOM 779 C C . ASP A 1 100 ? -13.679 -16.125 -7.656 1.00 92.25 100 ASP A C 1
ATOM 781 O O . ASP A 1 100 ? -14.450 -15.987 -8.608 1.00 92.25 100 ASP A O 1
ATOM 785 N N . ILE A 1 101 ? -12.585 -16.876 -7.765 1.00 87.62 101 ILE A N 1
ATOM 786 C CA . ILE A 1 101 ? -12.392 -17.737 -8.931 1.00 87.62 101 ILE A CA 1
ATOM 787 C C . ILE A 1 101 ? -13.287 -18.950 -8.726 1.00 87.62 101 ILE A C 1
ATOM 789 O O . ILE A 1 101 ? -13.103 -19.691 -7.763 1.00 87.62 101 ILE A O 1
ATOM 793 N N . GLU A 1 102 ? -14.241 -19.155 -9.630 1.00 77.12 102 GLU A N 1
ATOM 794 C CA . GLU A 1 102 ? -15.023 -20.385 -9.664 1.00 77.12 102 GLU A CA 1
ATOM 795 C C . GLU A 1 102 ? -14.067 -21.566 -9.895 1.00 77.12 102 GLU A C 1
ATOM 797 O O . GLU A 1 102 ? -13.554 -21.784 -10.993 1.00 77.12 102 GLU A O 1
ATOM 802 N N . GLU A 1 103 ? -13.753 -22.305 -8.831 1.00 66.38 103 GLU A N 1
ATOM 803 C CA . GLU A 1 103 ? -13.002 -23.548 -8.947 1.00 66.38 103 GLU A CA 1
ATOM 804 C C . GLU A 1 103 ? -13.919 -24.626 -9.534 1.00 66.38 103 GLU A C 1
ATOM 806 O O . GLU A 1 103 ? -14.780 -25.175 -8.840 1.00 66.38 103 GLU A O 1
ATOM 811 N N . GLU A 1 104 ? -13.690 -25.029 -10.784 1.00 52.44 104 GLU A N 1
ATOM 812 C CA . GLU A 1 104 ? -14.084 -26.369 -11.220 1.00 52.44 104 GLU A CA 1
ATOM 813 C C . GLU A 1 104 ? -13.243 -27.404 -10.439 1.00 52.44 104 GLU A C 1
ATOM 815 O O . GLU A 1 104 ? -12.245 -27.907 -10.951 1.00 52.44 104 GLU A O 1
ATOM 820 N N . GLY A 1 105 ? -13.586 -27.733 -9.178 1.00 50.47 105 GLY A N 1
ATOM 821 C CA . GLY A 1 105 ? -12.945 -28.900 -8.554 1.00 50.47 105 GLY A CA 1
ATOM 822 C C . GLY A 1 105 ? -13.002 -29.218 -7.058 1.00 50.47 105 GLY A C 1
ATOM 823 O O . GLY A 1 105 ? -12.648 -30.352 -6.740 1.00 50.47 105 GLY A O 1
ATOM 824 N N . SER A 1 106 ? -13.449 -28.383 -6.114 1.00 38.69 106 SER A N 1
ATOM 825 C CA . SER A 1 106 ? -13.447 -28.801 -4.689 1.00 38.69 106 SER A CA 1
ATOM 826 C C . SER A 1 106 ? -14.749 -29.505 -4.255 1.00 38.69 106 SER A C 1
ATOM 828 O O . SER A 1 106 ? -15.564 -29.020 -3.471 1.00 38.69 106 SER A O 1
ATOM 830 N N . LYS A 1 107 ? -14.950 -30.739 -4.745 1.00 41.50 107 LYS A N 1
ATOM 831 C CA . LYS A 1 107 ? -15.941 -31.676 -4.178 1.00 41.50 107 LYS A CA 1
ATOM 832 C C . LYS A 1 107 ? -15.546 -32.094 -2.749 1.00 41.50 107 LYS A C 1
ATOM 834 O O . LYS A 1 107 ? -14.521 -32.727 -2.551 1.00 41.50 107 LYS A O 1
ATOM 839 N N . LYS A 1 108 ? -16.473 -31.863 -1.809 1.00 41.00 108 LYS A N 1
ATOM 840 C CA . LYS A 1 108 ? -16.785 -32.643 -0.586 1.00 41.00 108 LYS A CA 1
ATOM 841 C C . LYS A 1 108 ? -15.632 -33.024 0.363 1.00 41.00 108 LYS A C 1
ATOM 843 O O . LYS A 1 108 ? -14.963 -34.028 0.165 1.00 41.00 108 LYS A O 1
ATOM 848 N N . THR A 1 109 ? -15.663 -32.452 1.568 1.00 35.00 109 THR A N 1
ATOM 849 C CA . THR A 1 109 ? -15.704 -33.252 2.812 1.00 35.00 109 THR A CA 1
ATOM 850 C C . THR A 1 109 ? -16.549 -32.510 3.853 1.00 35.00 109 THR A C 1
ATOM 852 O O . THR A 1 109 ? -16.049 -31.778 4.695 1.00 35.00 109 THR A O 1
ATOM 855 N N . ARG A 1 110 ? -17.874 -32.697 3.788 1.00 41.62 110 ARG A N 1
ATOM 856 C CA . ARG A 1 110 ? -18.700 -32.676 5.002 1.00 41.62 110 ARG A CA 1
ATOM 857 C C . ARG A 1 110 ? -18.476 -34.038 5.650 1.00 41.62 110 ARG A C 1
ATOM 859 O O . ARG A 1 110 ? -19.088 -35.015 5.223 1.00 41.62 110 ARG A O 1
ATOM 866 N N . SER A 1 111 ? -17.530 -34.135 6.578 1.00 40.12 111 SER A N 1
ATOM 867 C CA . SER A 1 111 ? -17.396 -35.331 7.404 1.00 40.12 111 SER A CA 1
ATOM 868 C C . SER A 1 111 ? -18.616 -35.417 8.324 1.00 40.12 111 SER A C 1
ATOM 870 O O . SER A 1 111 ? -18.953 -34.488 9.053 1.00 40.12 111 SER A O 1
ATOM 872 N N . ASN A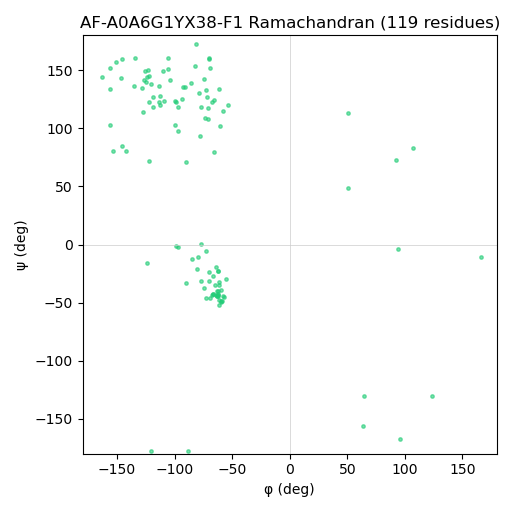 1 112 ? -19.321 -36.539 8.206 1.00 39.34 112 ASN A N 1
ATOM 873 C CA . ASN A 1 112 ? -20.436 -36.952 9.047 1.00 39.34 112 ASN A CA 1
ATOM 874 C C . ASN A 1 112 ? -20.052 -36.931 10.538 1.00 39.34 112 ASN A C 1
ATOM 876 O O . ASN A 1 112 ? -19.228 -37.740 10.956 1.00 39.34 112 ASN A O 1
ATOM 880 N N . SER A 1 113 ? -20.743 -36.134 11.355 1.00 38.62 113 SER A N 1
ATOM 881 C CA . SER A 1 113 ? -20.967 -36.444 12.776 1.00 38.62 113 SER A CA 1
ATOM 882 C C . SER A 1 113 ? -22.471 -36.500 13.061 1.00 38.62 113 SER A C 1
ATOM 884 O O . SER A 1 113 ? -23.074 -35.625 13.673 1.00 38.62 113 SER A O 1
ATOM 886 N N . LYS A 1 114 ? -23.121 -37.553 12.563 1.00 46.09 114 LYS A N 1
ATOM 887 C CA . LYS A 1 114 ? -24.426 -37.968 13.088 1.00 46.09 114 LYS A CA 1
ATOM 888 C C . LYS A 1 114 ? -24.639 -39.460 12.856 1.00 46.09 114 LYS A C 1
ATOM 890 O O . LYS A 1 114 ? -25.270 -39.872 11.891 1.00 46.09 114 LYS A O 1
ATOM 895 N N . ARG A 1 115 ? -24.041 -40.264 13.730 1.00 44.50 115 ARG A N 1
ATOM 896 C CA . ARG A 1 115 ? -24.501 -41.606 14.108 1.00 44.50 115 ARG A CA 1
ATOM 897 C C . ARG A 1 115 ? -24.124 -41.803 15.570 1.00 44.50 115 ARG A C 1
ATOM 899 O O . ARG A 1 115 ? -23.046 -41.356 15.949 1.00 44.50 115 ARG A O 1
ATOM 906 N N . LEU A 1 116 ? -24.998 -42.487 16.307 1.00 50.56 116 LEU A N 1
ATOM 907 C CA . LEU A 1 116 ? -25.046 -42.683 17.763 1.00 50.56 116 LEU A CA 1
ATOM 908 C C . LEU A 1 116 ? -25.910 -41.633 18.470 1.00 50.56 116 LEU A C 1
ATOM 910 O O . LEU A 1 116 ? -25.374 -40.705 19.059 1.00 50.56 116 LEU A O 1
ATOM 914 N N . VAL A 1 117 ? -27.233 -41.728 18.324 1.00 52.03 117 VAL A N 1
ATOM 915 C CA . VAL A 1 117 ? -28.178 -42.240 19.342 1.00 52.03 117 VAL A CA 1
ATOM 916 C C . VAL A 1 117 ? -29.414 -42.722 18.558 1.00 52.03 117 VAL A C 1
ATOM 918 O O . VAL A 1 117 ? -29.635 -42.204 17.465 1.00 52.03 117 VAL A O 1
ATOM 921 N N . ASP A 1 118 ? -30.132 -43.710 19.090 1.00 45.38 118 ASP A N 1
ATOM 922 C CA . ASP A 1 118 ? -31.377 -44.337 18.604 1.00 45.38 118 ASP A CA 1
ATOM 923 C C . ASP A 1 118 ? -31.145 -45.745 18.038 1.00 45.38 118 ASP A C 1
ATOM 925 O O . ASP A 1 118 ? -30.945 -45.926 16.843 1.00 45.38 118 ASP A O 1
ATOM 929 N N . ASP A 1 119 ? -31.099 -46.716 18.952 1.00 45.72 119 ASP A N 1
ATOM 930 C CA . ASP A 1 119 ? -31.885 -47.952 18.869 1.00 45.72 119 ASP A CA 1
ATOM 931 C C . ASP A 1 119 ? -32.030 -48.471 20.313 1.00 45.72 119 ASP A C 1
ATOM 933 O O . ASP A 1 119 ? -31.071 -48.933 20.937 1.00 45.72 119 ASP A O 1
ATOM 937 N N . GLU A 1 120 ? -33.222 -48.240 20.869 1.00 41.94 120 GLU A N 1
ATOM 938 C CA . GLU A 1 120 ? -33.746 -48.900 22.063 1.00 41.94 120 GLU A CA 1
ATOM 939 C C . GLU A 1 120 ? -34.123 -50.345 21.706 1.00 41.94 120 GLU A C 1
ATOM 941 O O . GLU A 1 120 ? -34.814 -50.560 20.712 1.00 41.94 120 GLU A O 1
ATOM 946 N N . ASP A 1 121 ? -33.707 -51.291 22.547 1.00 41.22 121 ASP A N 1
ATOM 947 C CA . ASP A 1 121 ? -34.434 -52.516 22.913 1.00 41.22 121 ASP A CA 1
ATOM 948 C C . ASP A 1 121 ? -34.128 -52.814 24.393 1.00 41.22 121 ASP A C 1
ATOM 950 O O . ASP A 1 121 ? -32.934 -52.734 24.782 1.00 41.22 121 ASP A O 1
#

Nearest PDB structures (foldseek):
  7c9a-assembly1_A  TM=9.431E-01  e=9.152E-09  Homo sapiens
  8gja-assembly2_C  TM=8.785E-01  e=5.380E-05  Alvinella pompejana
  8gja-assembly3_E  TM=8.305E-01  e=6.489E-05  Alvinella pompejana
  8gja-assembly1_A  TM=9.208E-01  e=8.394E-04  Alvinella pompejana
  8gbj-assembly1_C  TM=9.102E-01  e=9.510E-04  Homo sapiens

Radius of gyration: 22.67 Å; Cα contacts (8 Å, |Δi|>4): 114; chains: 1; bounding box: 53×70×40 Å